Protein AF-A0AA35JG32-F1 (afdb_monomer)

Solvent-accessible surface area (backbone atoms only — not comparable to full-atom values): 4299 Å² total; per-residue (Å²): 140,48,72,42,82,62,47,74,79,54,57,68,56,53,42,56,40,37,29,80,88,64,72,70,29,66,39,71,47,65,38,55,43,78,46,62,37,35,35,95,91,39,72,89,41,78,43,92,74,51,76,65,58,41,54,54,32,48,43,69,67,57,57,66,58,65,86,66,87,122

Nearest PDB structures (foldseek):
  3aj7-assembly1_A  TM=9.692E-01  e=9.344E-06  Saccharomyces cerevisiae
  3axi-assembly1_A  TM=9.697E-01  e=1.223E-05  Saccharomyces cerevisiae
  1uok-assembly1_A  TM=8.899E-01  e=2.037E-03  Bacillus cereus
  5do8-assembly1_C  TM=8.996E-01  e=2.666E-03  Listeria monocytogenes EGD-e
  5brq-assembly4_D  TM=8.269E-01  e=1.172E-02  Bacillus licheniformis DSM 13 = ATCC 14580

Mean predicted aligned error: 3.54 Å

Radius of gyration: 13.74 Å; Cα contacts (8 Å, |Δi|>4): 85; chains: 1; bounding box: 32×16×42 Å

Foldseek 3Di:
DFEEEPEADALVVQCCQCPVVNVHGVAYDYCQLVQAQADPVGRPHGDDDDPVSNVVSVCRRPCSCVPVPD

pLDDT: mean 91.98, std 8.06, range [51.34, 98.56]

Structure (mmCIF, N/CA/C/O backbone):
data_AF-A0AA35JG32-F1
#
_entry.id   AF-A0AA35JG32-F1
#
loop_
_atom_site.group_PDB
_atom_site.id
_atom_site.type_symbol
_atom_site.label_atom_id
_atom_site.label_alt_id
_atom_site.label_comp_id
_atom_site.label_asym_id
_atom_site.label_entity_id
_atom_site.label_seq_id
_atom_site.pdbx_PDB_ins_code
_atom_site.Cartn_x
_atom_site.Cartn_y
_atom_site.Cartn_z
_atom_site.occupancy
_atom_site.B_iso_or_equiv
_atom_site.auth_seq_id
_atom_site.auth_comp_id
_atom_site.auth_asym_id
_atom_site.auth_atom_id
_atom_site.pdbx_PDB_model_num
ATOM 1 N N . MET A 1 1 ? -17.634 -7.392 7.706 1.00 79.38 1 MET A N 1
ATOM 2 C CA . MET A 1 1 ? -16.264 -7.384 7.167 1.00 79.38 1 MET A CA 1
ATOM 3 C C . MET A 1 1 ? -16.293 -6.715 5.806 1.00 79.38 1 MET A C 1
ATOM 5 O O . MET A 1 1 ? -16.854 -7.289 4.881 1.00 79.38 1 MET A O 1
ATOM 9 N N . THR A 1 2 ? -15.756 -5.502 5.716 1.00 93.94 2 THR A N 1
ATOM 10 C CA . THR A 1 2 ? -15.634 -4.691 4.497 1.00 93.94 2 THR A CA 1
ATOM 11 C C . THR A 1 2 ? -14.160 -4.413 4.209 1.00 93.94 2 THR A C 1
ATOM 13 O O . THR A 1 2 ? -13.361 -4.248 5.131 1.00 93.94 2 THR A O 1
ATOM 16 N N . VAL A 1 3 ? -13.789 -4.389 2.930 1.00 94.75 3 VAL A N 1
ATOM 17 C CA . VAL A 1 3 ? -12.439 -4.036 2.478 1.00 94.75 3 VAL A CA 1
ATOM 18 C C . VAL A 1 3 ? -12.552 -2.994 1.374 1.00 94.75 3 VAL A C 1
ATOM 20 O O . VAL A 1 3 ? -13.299 -3.199 0.418 1.00 94.75 3 VAL A O 1
ATOM 23 N N . GLY A 1 4 ? -11.863 -1.866 1.534 1.00 94.12 4 GLY A N 1
ATOM 24 C CA . GLY A 1 4 ? -11.824 -0.803 0.532 1.00 94.12 4 GLY A CA 1
ATOM 25 C C . GLY A 1 4 ? -10.577 -0.890 -0.338 1.00 94.12 4 GLY A C 1
ATOM 26 O O . GLY A 1 4 ? -9.477 -1.114 0.159 1.00 94.12 4 GLY A O 1
ATOM 27 N N . GLU A 1 5 ? -10.731 -0.682 -1.638 1.00 94.06 5 GLU A N 1
ATOM 28 C CA . GLU A 1 5 ? -9.618 -0.449 -2.557 1.00 94.06 5 GLU A CA 1
ATOM 29 C C . GLU A 1 5 ? -9.356 1.061 -2.620 1.00 94.06 5 GLU A C 1
ATOM 31 O O . GLU A 1 5 ? -10.151 1.798 -3.197 1.00 94.06 5 GLU A O 1
ATOM 36 N N . VAL A 1 6 ? -8.283 1.537 -1.979 1.00 89.81 6 VAL A N 1
ATOM 37 C CA . VAL A 1 6 ? -8.016 2.984 -1.809 1.00 89.81 6 VAL A CA 1
ATOM 38 C C . VAL A 1 6 ? -6.938 3.519 -2.751 1.00 89.81 6 VAL A C 1
ATOM 40 O O . VAL A 1 6 ? -6.659 4.714 -2.769 1.00 89.81 6 VAL A O 1
ATOM 43 N N . GLY A 1 7 ? -6.330 2.653 -3.565 1.00 90.19 7 GLY A N 1
ATOM 44 C CA . GLY A 1 7 ? -5.248 3.046 -4.458 1.00 90.19 7 GLY A CA 1
ATOM 45 C C . GLY A 1 7 ? -4.016 3.483 -3.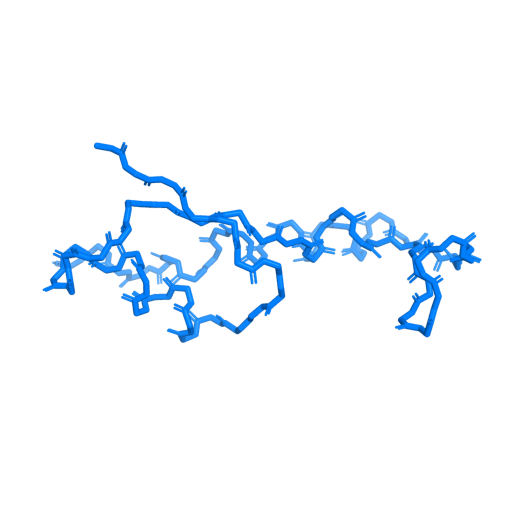666 1.00 90.19 7 GLY A C 1
ATOM 46 O O . GLY A 1 7 ? -3.347 2.650 -3.061 1.00 90.19 7 GLY A O 1
ATOM 47 N N . VAL A 1 8 ? -3.708 4.781 -3.675 1.00 86.25 8 VAL A N 1
ATOM 48 C CA . VAL A 1 8 ? -2.556 5.366 -2.971 1.00 86.25 8 VAL A CA 1
ATOM 49 C C . VAL A 1 8 ? -3.058 6.369 -1.937 1.00 86.25 8 VAL A C 1
ATOM 51 O O . VAL A 1 8 ? -3.848 7.247 -2.268 1.00 86.25 8 VAL A O 1
ATOM 54 N N . GLY A 1 9 ? -2.560 6.261 -0.707 1.00 87.31 9 GLY A N 1
ATOM 55 C CA . GLY A 1 9 ? -2.885 7.157 0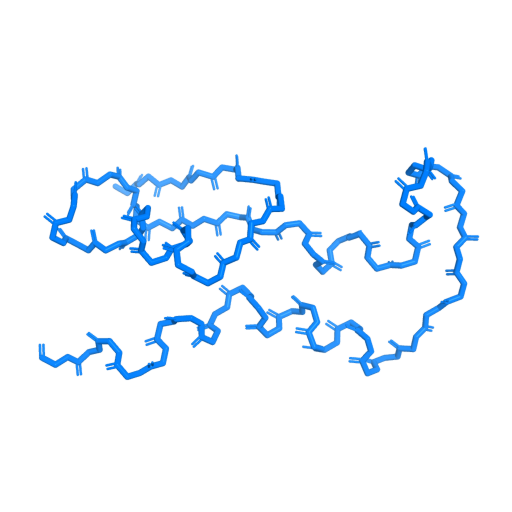.403 1.00 87.31 9 GLY A CA 1
ATOM 56 C C . GLY A 1 9 ? -1.750 7.221 1.422 1.00 87.31 9 GLY A C 1
ATOM 57 O O . GLY A 1 9 ? -0.736 6.529 1.276 1.00 87.31 9 GLY A O 1
ATOM 58 N N . GLY A 1 10 ? -1.906 8.081 2.425 1.00 88.88 10 GLY A N 1
ATOM 59 C CA . GLY A 1 10 ? -1.010 8.179 3.574 1.00 88.88 10 GLY A CA 1
ATOM 60 C C . GLY A 1 10 ? -1.487 7.358 4.774 1.00 88.88 10 GLY A C 1
ATOM 61 O O . GLY A 1 10 ? -2.600 6.838 4.798 1.00 88.88 10 GLY A O 1
ATOM 62 N N . GLU A 1 11 ? -0.648 7.277 5.810 1.00 90.31 11 GLU A N 1
ATOM 63 C CA . GLU A 1 11 ? -0.996 6.572 7.053 1.00 90.31 11 GLU A CA 1
ATOM 64 C C . GLU A 1 11 ? -2.264 7.121 7.717 1.00 90.31 11 GLU A C 1
ATOM 66 O O . GLU A 1 11 ? -3.066 6.342 8.227 1.00 90.31 11 GLU A O 1
ATOM 71 N N . ASP A 1 12 ? -2.451 8.444 7.707 1.00 90.50 12 ASP A N 1
ATOM 72 C CA . ASP A 1 12 ? -3.621 9.085 8.314 1.00 90.50 12 ASP A CA 1
ATOM 73 C C . ASP A 1 12 ? -4.912 8.713 7.576 1.00 90.50 12 ASP A C 1
ATOM 75 O O . ASP A 1 12 ? -5.916 8.424 8.227 1.00 90.50 12 ASP A O 1
ATOM 79 N N . ASP A 1 13 ? -4.873 8.620 6.241 1.00 90.81 13 ASP A N 1
ATOM 80 C CA . ASP A 1 13 ? -6.018 8.174 5.441 1.00 90.81 13 ASP A CA 1
ATOM 81 C C . ASP A 1 13 ? -6.402 6.741 5.827 1.00 90.81 13 ASP A C 1
ATOM 83 O O . ASP A 1 13 ? -7.563 6.446 6.108 1.00 90.81 13 ASP A O 1
ATOM 87 N N . PHE A 1 14 ? -5.414 5.842 5.902 1.00 93.00 14 PHE A N 1
ATOM 88 C CA . PHE A 1 14 ? -5.657 4.443 6.250 1.00 93.00 14 PHE A CA 1
ATOM 89 C C . PHE A 1 14 ? -6.204 4.297 7.669 1.00 93.00 14 PHE A C 1
ATOM 91 O O . PHE A 1 14 ? -7.157 3.550 7.871 1.00 93.00 14 PHE A O 1
ATOM 98 N N . LYS A 1 15 ? -5.668 5.054 8.635 1.00 91.69 15 LYS A N 1
ATOM 99 C CA . LYS A 1 15 ? -6.163 5.063 10.018 1.00 91.69 15 LYS A CA 1
ATOM 100 C C . LYS A 1 15 ? -7.603 5.545 10.107 1.00 91.69 15 LYS A C 1
ATOM 102 O O . LYS A 1 15 ? -8.383 4.912 10.810 1.00 91.69 15 LYS A O 1
ATOM 107 N N . VAL A 1 16 ? -7.962 6.631 9.421 1.00 91.94 16 VAL A N 1
ATOM 108 C CA . VAL A 1 16 ? -9.342 7.139 9.425 1.00 91.94 16 VAL A CA 1
ATOM 109 C C . VAL A 1 16 ? -10.286 6.092 8.836 1.00 91.94 16 VAL A C 1
ATOM 111 O O . VAL A 1 16 ? -11.257 5.726 9.492 1.00 91.94 16 VAL A O 1
ATOM 114 N N . TYR A 1 17 ? -9.941 5.509 7.684 1.00 92.56 17 TYR A N 1
ATOM 115 C CA . TYR A 1 17 ? -10.776 4.494 7.041 1.00 92.56 17 TYR A CA 1
ATOM 116 C C . TYR A 1 17 ? -10.934 3.206 7.852 1.00 92.56 17 TYR A C 1
ATOM 118 O O . TYR A 1 17 ? -12.008 2.609 7.825 1.00 92.56 17 TYR A O 1
ATOM 126 N N . THR A 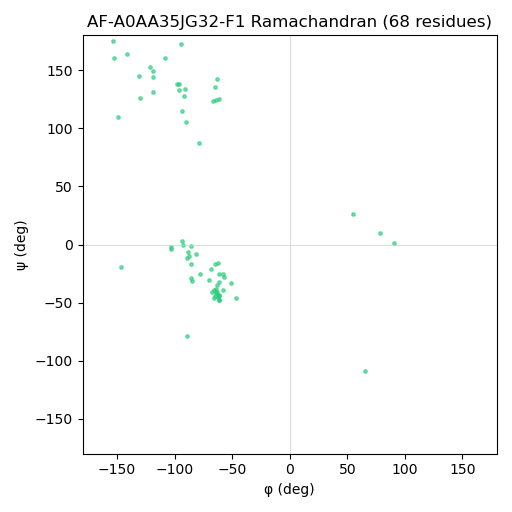1 18 ? -9.883 2.731 8.528 1.00 92.44 18 THR A N 1
ATOM 127 C CA . THR A 1 18 ? -9.909 1.418 9.201 1.00 92.44 18 THR A CA 1
ATOM 128 C C . THR A 1 18 ? -10.077 1.482 10.713 1.00 92.44 18 THR A C 1
ATOM 130 O O . THR A 1 18 ? -10.134 0.438 11.365 1.00 92.44 18 THR A O 1
ATOM 133 N N . SER A 1 19 ? -10.114 2.676 11.302 1.00 91.00 19 SER A N 1
ATOM 134 C CA . SER A 1 19 ? -10.357 2.833 12.732 1.00 91.00 19 SER A CA 1
ATOM 135 C C . SER A 1 19 ? -11.729 2.272 13.084 1.00 91.00 19 SER A C 1
ATOM 137 O O . SER A 1 19 ? -12.754 2.705 12.557 1.00 91.00 19 SER A O 1
ATOM 139 N N . ALA A 1 20 ? -11.766 1.349 14.047 1.00 88.94 20 ALA A N 1
ATOM 140 C CA . ALA A 1 20 ? -13.020 0.777 14.527 1.00 88.94 20 ALA A CA 1
ATOM 141 C C . ALA A 1 20 ? -13.987 1.844 15.076 1.00 88.94 20 ALA A C 1
ATOM 143 O O . ALA A 1 20 ? -15.195 1.637 15.048 1.00 88.94 20 ALA A O 1
ATOM 144 N N . LYS A 1 21 ? -13.462 2.988 15.545 1.00 90.19 21 LYS A N 1
ATOM 145 C CA . LYS A 1 21 ? -14.250 4.124 16.045 1.00 90.19 21 LYS A CA 1
ATOM 146 C C . LYS A 1 21 ? -15.006 4.867 14.939 1.00 90.19 21 LYS A C 1
ATOM 148 O O . LYS A 1 21 ? -16.049 5.443 15.223 1.00 90.19 21 LYS A O 1
ATOM 153 N N . GLU A 1 22 ? -14.465 4.895 13.725 1.00 90.44 22 GLU A N 1
ATOM 154 C CA . GLU A 1 22 ? -15.048 5.657 12.613 1.00 90.44 22 GLU A CA 1
ATOM 155 C C . GLU A 1 22 ? -16.107 4.840 11.846 1.00 90.44 22 GLU A C 1
ATOM 157 O O . GLU A 1 22 ? -16.865 5.397 11.063 1.00 90.44 22 GLU A O 1
ATOM 162 N N . GLU A 1 23 ? -16.219 3.530 12.117 1.00 91.75 23 GLU A N 1
ATOM 163 C CA . GLU A 1 23 ? -17.250 2.634 11.561 1.00 91.75 23 GLU A CA 1
ATOM 164 C C . GLU A 1 23 ? -17.322 2.612 10.013 1.00 91.75 23 GLU A C 1
ATOM 166 O O . GLU A 1 23 ? -18.358 2.278 9.436 1.00 91.75 23 GLU A O 1
ATOM 171 N N . GLU A 1 24 ? -16.212 2.913 9.325 1.00 92.62 24 GLU A N 1
ATOM 172 C CA . GLU A 1 24 ? -16.144 2.964 7.857 1.00 92.62 24 GLU A CA 1
ATOM 173 C C . GLU A 1 24 ? -15.779 1.604 7.223 1.00 92.62 24 GLU A C 1
ATOM 175 O O . GLU A 1 24 ? -16.637 0.874 6.711 1.00 92.62 24 GLU A O 1
ATOM 180 N N . LEU A 1 25 ? -14.493 1.238 7.237 1.00 93.44 25 LEU A N 1
ATOM 181 C CA . LEU A 1 25 ? -13.964 0.012 6.638 1.00 93.44 25 LEU A CA 1
ATOM 182 C C . LEU A 1 25 ? -13.266 -0.853 7.687 1.00 93.44 25 LEU A C 1
ATOM 184 O O . LEU A 1 25 ? -12.734 -0.363 8.674 1.00 93.44 25 LEU A O 1
ATOM 188 N N . ASN A 1 26 ? -13.231 -2.172 7.476 1.00 91.62 26 ASN A N 1
ATOM 189 C CA . ASN A 1 26 ? -12.430 -3.044 8.344 1.00 91.62 26 ASN A CA 1
ATOM 190 C C . ASN A 1 26 ? -10.973 -3.149 7.880 1.00 91.62 26 ASN A C 1
ATOM 192 O O . ASN A 1 26 ? -10.096 -3.416 8.694 1.00 91.62 26 ASN A O 1
ATOM 196 N N . MET A 1 27 ? -10.721 -3.005 6.577 1.00 92.00 27 MET A N 1
ATOM 197 C CA . MET A 1 27 ? -9.405 -3.163 5.954 1.00 92.00 27 MET A CA 1
ATOM 198 C C . MET A 1 27 ? -9.309 -2.310 4.686 1.00 92.00 27 MET A C 1
ATOM 200 O O . MET A 1 27 ? -10.329 -1.975 4.076 1.00 92.00 27 MET A O 1
ATOM 204 N N . VAL A 1 28 ? -8.083 -2.042 4.239 1.00 94.00 28 VAL A N 1
ATOM 205 C CA . VAL A 1 28 ? -7.806 -1.358 2.970 1.00 94.00 28 VAL A CA 1
ATOM 206 C C . VAL A 1 28 ? -6.769 -2.110 2.135 1.00 94.00 28 VAL A C 1
ATOM 208 O O . VAL A 1 28 ? -5.828 -2.691 2.673 1.00 94.00 28 VAL A O 1
ATOM 211 N N . PHE A 1 29 ? -6.920 -2.077 0.810 1.00 95.38 29 PHE A N 1
ATOM 212 C CA . PHE A 1 29 ? -5.858 -2.417 -0.134 1.00 95.38 29 PHE A CA 1
ATOM 213 C C . PHE A 1 29 ? -5.115 -1.148 -0.560 1.00 95.38 29 PHE A C 1
ATOM 215 O O . PHE A 1 29 ? -5.685 -0.288 -1.232 1.00 95.38 29 PHE A O 1
ATOM 222 N N . ASN A 1 30 ? -3.834 -1.064 -0.192 1.00 94.75 30 ASN A N 1
ATO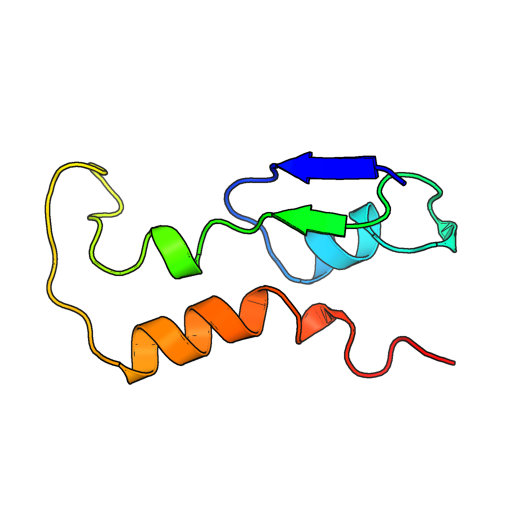M 223 C CA . ASN A 1 30 ? -2.893 -0.033 -0.634 1.00 94.75 30 ASN A CA 1
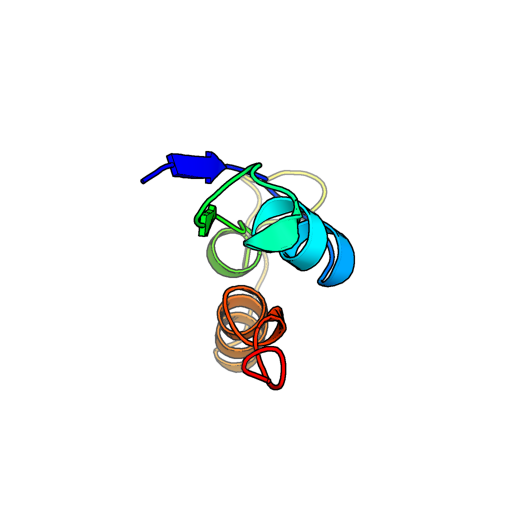ATOM 224 C C . ASN A 1 30 ? -2.067 -0.552 -1.821 1.00 94.75 30 ASN A C 1
ATOM 226 O O . ASN A 1 30 ? -1.524 -1.656 -1.779 1.00 94.75 30 ASN A O 1
ATOM 230 N N . PHE A 1 31 ? -1.947 0.250 -2.876 1.00 95.75 31 PHE A N 1
ATOM 231 C CA . PHE A 1 31 ? -1.312 -0.136 -4.133 1.00 95.75 31 PHE A CA 1
ATOM 232 C C . PHE A 1 31 ? 0.191 0.120 -4.180 1.00 95.75 31 PHE A C 1
ATOM 234 O O . PHE A 1 31 ? 0.854 -0.328 -5.114 1.00 95.75 31 PHE A O 1
ATOM 241 N N . LYS A 1 32 ? 0.766 0.770 -3.161 1.00 94.88 32 LYS A N 1
ATOM 242 C CA . LYS A 1 32 ? 2.198 1.103 -3.113 1.00 94.88 32 LYS A CA 1
ATOM 243 C C . LYS A 1 32 ? 3.096 -0.079 -3.497 1.00 94.88 32 LYS A C 1
ATOM 245 O O . LYS A 1 32 ? 4.006 0.082 -4.302 1.00 94.88 32 LYS A O 1
ATOM 250 N N . HIS A 1 33 ? 2.821 -1.269 -2.957 1.00 96.25 33 HIS A N 1
ATOM 251 C CA . HIS A 1 33 ? 3.646 -2.461 -3.173 1.00 96.25 33 HIS A CA 1
ATOM 252 C C . HIS A 1 33 ? 3.435 -3.136 -4.535 1.00 96.25 33 HIS A C 1
ATOM 254 O O . HIS A 1 33 ? 4.360 -3.784 -5.021 1.00 96.25 33 HIS A O 1
ATOM 260 N N . ILE A 1 34 ? 2.269 -2.973 -5.172 1.00 95.44 34 ILE A N 1
ATOM 261 C CA . ILE A 1 34 ? 2.025 -3.475 -6.537 1.00 95.44 34 ILE A CA 1
ATOM 262 C C . ILE A 1 34 ? 2.490 -2.494 -7.618 1.00 95.44 34 ILE A C 1
ATOM 264 O O . ILE A 1 34 ? 2.655 -2.904 -8.760 1.00 95.44 34 ILE A O 1
ATOM 268 N N . SER A 1 35 ? 2.723 -1.228 -7.260 1.00 96.06 35 SER A N 1
ATOM 269 C CA . SER A 1 35 ? 3.231 -0.198 -8.174 1.00 96.06 35 SER A CA 1
ATOM 270 C C . SER A 1 35 ? 4.747 -0.030 -8.152 1.00 96.06 35 SER A C 1
ATOM 272 O O . SER A 1 35 ? 5.300 0.813 -8.858 1.00 96.06 35 SER A O 1
ATOM 274 N N . VAL A 1 36 ? 5.458 -0.843 -7.372 1.00 97.19 36 VAL A N 1
ATOM 275 C CA . VAL A 1 36 ? 6.919 -0.849 -7.404 1.00 97.19 36 VAL A CA 1
ATOM 276 C C . VAL A 1 36 ? 7.393 -1.363 -8.764 1.00 97.19 36 VAL A C 1
ATOM 278 O O . VAL A 1 36 ? 7.060 -2.473 -9.169 1.00 97.19 36 VAL A O 1
ATOM 281 N N . GLY A 1 37 ? 8.201 -0.556 -9.451 1.00 97.38 37 GLY A N 1
ATOM 282 C CA . GLY A 1 37 ? 8.677 -0.862 -10.800 1.00 97.38 37 GLY A CA 1
ATOM 283 C C . GLY A 1 37 ? 7.776 -0.334 -11.919 1.00 97.38 37 GLY A C 1
ATOM 284 O O . GLY A 1 37 ? 8.105 -0.531 -13.085 1.00 97.38 37 GLY A O 1
ATOM 285 N N . GLU A 1 38 ? 6.688 0.365 -11.584 1.00 97.44 38 GLU A N 1
ATOM 286 C CA . GLU A 1 38 ? 5.853 1.116 -12.527 1.00 97.44 38 GLU A CA 1
ATOM 287 C C . GLU A 1 38 ? 6.274 2.598 -12.530 1.00 97.44 38 GLU A C 1
ATOM 289 O O . GLU A 1 38 ? 6.540 3.182 -11.475 1.00 97.44 38 GLU A O 1
ATOM 294 N N . SER A 1 39 ? 6.339 3.226 -13.706 1.00 95.94 39 SER A N 1
ATOM 295 C CA . SER A 1 39 ? 6.548 4.676 -13.819 1.00 95.94 39 SER A CA 1
ATOM 296 C C . SER A 1 39 ? 5.349 5.438 -13.229 1.00 95.94 39 SER A C 1
ATOM 298 O O . SER A 1 39 ? 4.204 5.097 -13.543 1.00 95.94 39 SER A O 1
ATOM 300 N N . PRO A 1 40 ? 5.566 6.502 -12.427 1.00 91.25 40 PRO A N 1
ATOM 301 C CA . PRO A 1 40 ? 4.477 7.337 -11.911 1.00 91.25 40 PRO A CA 1
ATOM 302 C C . PRO A 1 40 ? 3.664 8.044 -13.005 1.00 91.25 40 PRO A C 1
ATOM 304 O O . PRO A 1 40 ? 2.506 8.386 -12.781 1.00 91.25 40 PRO A O 1
ATOM 307 N N . GLU A 1 41 ? 4.265 8.281 -14.175 1.00 94.81 41 GLU A N 1
ATOM 308 C CA . GLU A 1 41 ? 3.617 8.960 -15.305 1.00 94.81 41 GLU A CA 1
ATOM 309 C C . GLU A 1 41 ? 2.806 7.987 -16.173 1.00 94.81 41 GLU A C 1
ATOM 311 O O . GLU A 1 41 ? 1.775 8.359 -16.738 1.00 94.81 41 GLU A O 1
ATOM 316 N N . LEU A 1 42 ? 3.251 6.728 -16.266 1.00 94.81 42 LEU A N 1
ATOM 317 C CA . LEU A 1 42 ? 2.625 5.701 -17.088 1.00 94.81 42 LEU A CA 1
ATOM 318 C C . LEU A 1 42 ? 2.814 4.307 -16.479 1.00 94.81 42 LEU A C 1
ATOM 320 O O . LEU A 1 42 ? 3.880 3.713 -16.573 1.00 94.81 42 LEU A O 1
ATOM 324 N N . LYS A 1 43 ? 1.728 3.716 -15.971 1.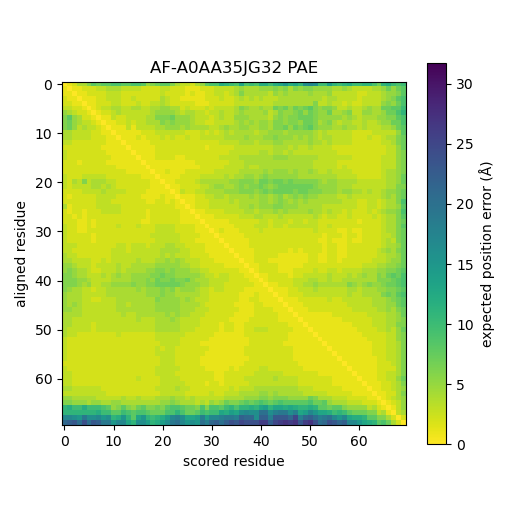00 92.88 43 LYS A N 1
ATOM 325 C CA . LYS A 1 43 ? 1.728 2.385 -15.327 1.00 92.88 43 LYS A CA 1
ATOM 326 C C . LYS A 1 43 ? 2.390 1.270 -16.155 1.00 92.88 43 LYS A C 1
ATOM 328 O O . LYS A 1 43 ? 2.967 0.343 -15.602 1.00 92.88 43 LYS A O 1
ATOM 333 N N . TYR A 1 44 ? 2.284 1.346 -17.482 1.00 96.62 44 TYR A N 1
ATOM 334 C CA . TYR A 1 44 ? 2.819 0.339 -18.407 1.00 96.62 44 TYR A CA 1
ATOM 335 C C . TYR A 1 44 ? 4.290 0.558 -18.784 1.00 96.62 44 TYR A C 1
ATOM 337 O O . TYR A 1 44 ? 4.851 -0.229 -19.545 1.00 96.62 44 TYR A O 1
ATOM 345 N N . GLU A 1 45 ? 4.912 1.620 -18.279 1.00 98.00 45 GLU A N 1
ATOM 346 C CA . GLU A 1 45 ? 6.345 1.846 -18.386 1.00 98.00 45 GLU A CA 1
ATOM 347 C C . GLU A 1 45 ? 7.048 1.262 -17.157 1.00 98.00 45 GLU A C 1
ATOM 349 O O . GLU A 1 45 ? 6.689 1.550 -16.014 1.00 98.00 45 GLU A O 1
ATOM 354 N N . LEU A 1 46 ? 8.059 0.427 -17.407 1.00 97.94 46 LEU A N 1
ATOM 355 C CA . LEU A 1 46 ? 8.812 -0.252 -16.360 1.00 97.94 46 LEU A CA 1
ATOM 356 C C . LEU A 1 46 ? 10.021 0.577 -15.932 1.00 97.94 46 LEU A C 1
ATOM 358 O O . LEU A 1 46 ? 10.819 0.997 -16.772 1.00 97.94 46 LEU A O 1
ATOM 362 N N . ILE A 1 47 ? 10.211 0.712 -14.622 1.00 97.94 47 ILE A N 1
ATOM 363 C CA . ILE A 1 47 ? 11.401 1.317 -14.018 1.00 97.94 47 ILE A CA 1
ATOM 364 C C . ILE A 1 47 ? 12.133 0.301 -13.124 1.00 97.94 47 ILE A C 1
ATOM 366 O O . ILE A 1 47 ? 11.501 -0.580 -12.536 1.00 97.94 47 ILE A O 1
ATOM 370 N N . PRO A 1 48 ? 13.470 0.380 -12.992 1.00 98.12 48 PRO A N 1
ATOM 371 C CA . PRO A 1 48 ? 14.199 -0.480 -12.067 1.00 98.12 48 PRO A CA 1
ATOM 372 C C . PRO A 1 48 ? 13.785 -0.228 -10.613 1.00 98.12 48 PRO A C 1
ATOM 374 O O . PRO A 1 48 ? 13.609 0.916 -10.200 1.00 98.12 48 PRO A O 1
ATOM 377 N N . PHE A 1 49 ? 13.717 -1.292 -9.817 1.00 98.31 49 PHE A N 1
ATOM 378 C CA . PHE A 1 49 ? 13.513 -1.215 -8.373 1.00 98.31 49 PHE A CA 1
ATOM 379 C C . PHE A 1 49 ? 14.358 -2.270 -7.655 1.00 98.31 49 PHE A C 1
ATOM 381 O O . PHE A 1 49 ? 14.844 -3.231 -8.257 1.00 98.31 49 PHE A O 1
ATOM 388 N N . THR A 1 50 ? 14.531 -2.106 -6.349 1.00 98.56 50 THR A N 1
ATOM 389 C CA . THR A 1 50 ? 15.259 -3.041 -5.493 1.00 98.56 50 THR A CA 1
ATOM 390 C C . THR A 1 50 ? 14.318 -3.816 -4.575 1.00 98.56 50 THR A C 1
ATOM 392 O O . THR A 1 50 ? 13.219 -3.380 -4.240 1.00 98.56 50 THR A O 1
ATOM 395 N N . SER A 1 51 ? 14.786 -4.949 -4.043 1.00 98.31 51 SER A N 1
ATOM 396 C CA . SER A 1 51 ? 14.038 -5.675 -3.003 1.00 98.31 51 SER A CA 1
ATOM 397 C C . SER A 1 51 ? 13.747 -4.808 -1.767 1.00 98.31 51 SER A C 1
ATOM 399 O O . SER A 1 51 ? 12.751 -5.036 -1.082 1.00 98.31 51 SER A O 1
ATOM 401 N N . LYS A 1 52 ? 14.592 -3.807 -1.478 1.00 98.38 52 LYS A N 1
ATOM 402 C CA . LYS A 1 52 ? 14.355 -2.857 -0.387 1.00 98.38 52 LYS A CA 1
ATOM 403 C C . LYS A 1 52 ? 13.113 -2.007 -0.662 1.00 98.38 52 LYS A C 1
ATOM 405 O O . LYS A 1 52 ? 12.294 -1.870 0.239 1.00 98.38 52 LYS A O 1
ATOM 410 N N . ASP A 1 53 ? 12.954 -1.511 -1.886 1.00 98.19 53 ASP A N 1
ATOM 411 C CA . ASP A 1 53 ? 11.814 -0.671 -2.276 1.00 98.19 53 ASP A CA 1
ATOM 412 C C . ASP A 1 53 ? 10.498 -1.437 -2.121 1.00 98.19 53 ASP A C 1
ATOM 414 O O . ASP A 1 53 ? 9.558 -0.941 -1.506 1.00 98.19 53 ASP A O 1
ATOM 418 N N . PHE A 1 54 ? 10.474 -2.701 -2.556 1.00 98.25 54 PHE A N 1
ATOM 419 C CA . PHE A 1 54 ? 9.313 -3.571 -2.367 1.00 98.25 54 PHE A CA 1
ATOM 420 C C . PHE A 1 54 ? 8.981 -3.816 -0.890 1.00 98.25 54 PHE A C 1
ATOM 422 O O . PHE A 1 54 ? 7.822 -3.724 -0.496 1.00 98.25 54 PHE A O 1
ATOM 429 N N . LYS A 1 55 ? 9.985 -4.090 -0.045 1.00 98.19 55 LYS A N 1
ATOM 430 C CA . LYS A 1 55 ? 9.768 -4.319 1.395 1.00 98.19 55 LYS A CA 1
ATOM 431 C C . LYS A 1 55 ? 9.214 -3.085 2.103 1.00 98.19 55 LYS A C 1
ATOM 433 O O . LYS A 1 55 ? 8.333 -3.230 2.943 1.00 98.19 55 LYS A O 1
ATOM 438 N N . LEU A 1 56 ? 9.721 -1.897 1.769 1.00 97.44 56 LEU A N 1
ATOM 439 C CA . LEU A 1 56 ? 9.224 -0.640 2.329 1.00 97.44 56 LEU A CA 1
ATOM 440 C C . LEU A 1 56 ? 7.784 -0.371 1.879 1.00 97.44 56 LEU A C 1
ATOM 442 O O . LEU A 1 56 ? 6.930 -0.103 2.715 1.00 97.44 56 LEU A O 1
ATOM 446 N N . ALA A 1 57 ? 7.495 -0.543 0.588 1.00 96.38 57 ALA A N 1
ATOM 447 C CA . ALA A 1 57 ? 6.149 -0.370 0.053 1.00 96.38 57 ALA A CA 1
ATOM 448 C C . ALA A 1 57 ? 5.139 -1.373 0.640 1.00 96.38 57 ALA A C 1
ATOM 450 O O . ALA A 1 57 ? 3.977 -1.037 0.859 1.00 96.38 57 ALA A O 1
ATOM 451 N N . LEU A 1 58 ? 5.574 -2.606 0.918 1.00 96.88 58 LEU A N 1
ATOM 452 C CA . LEU A 1 58 ? 4.747 -3.613 1.581 1.00 96.88 58 LEU A CA 1
ATOM 453 C C . LEU A 1 58 ? 4.447 -3.222 3.034 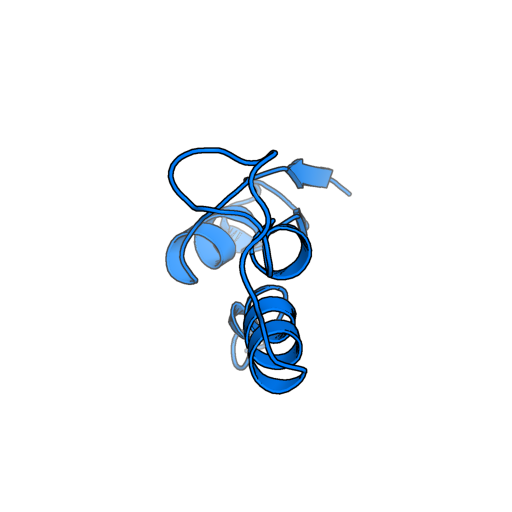1.00 96.88 58 LEU A C 1
ATOM 455 O O . LEU A 1 58 ? 3.316 -3.383 3.487 1.00 96.88 58 LEU A O 1
ATOM 459 N N . ALA A 1 59 ? 5.440 -2.679 3.744 1.00 96.12 59 ALA A N 1
ATOM 460 C CA . ALA A 1 59 ? 5.301 -2.260 5.136 1.0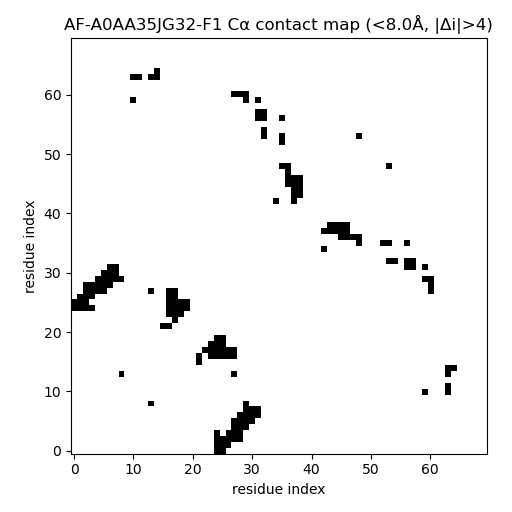0 96.12 59 ALA A CA 1
ATOM 461 C C . ALA A 1 59 ? 4.243 -1.163 5.333 1.00 96.12 59 ALA A C 1
ATOM 463 O O . ALA A 1 59 ? 3.523 -1.175 6.329 1.00 96.12 59 ALA A O 1
ATOM 464 N N . GLU A 1 60 ? 4.055 -0.284 4.346 1.00 94.31 60 GLU A N 1
ATOM 465 C CA . GLU A 1 60 ? 2.994 0.734 4.364 1.00 94.31 60 GLU A CA 1
ATOM 466 C C . GLU A 1 60 ? 1.572 0.151 4.402 1.00 94.31 60 GLU A C 1
ATOM 468 O O . GLU A 1 60 ? 0.628 0.865 4.722 1.00 94.31 60 GLU A O 1
ATOM 473 N N . SER A 1 61 ? 1.387 -1.136 4.093 1.00 93.62 61 SER A N 1
ATOM 474 C CA . SER A 1 61 ? 0.068 -1.782 4.173 1.00 93.62 61 SER A CA 1
ATOM 475 C C . SER A 1 61 ? -0.306 -2.226 5.592 1.00 93.62 61 SER A C 1
ATOM 477 O O . SER A 1 61 ? -1.431 -2.670 5.795 1.00 93.62 61 SER A O 1
ATOM 479 N N . PHE A 1 62 ? 0.613 -2.151 6.563 1.00 92.88 62 PHE A N 1
ATOM 480 C CA . PHE A 1 62 ? 0.349 -2.631 7.925 1.00 92.88 62 PHE A CA 1
ATOM 481 C C . PHE A 1 62 ? 1.036 -1.849 9.048 1.00 92.88 62 PHE A C 1
ATOM 483 O O . PHE A 1 62 ? 0.596 -1.948 10.184 1.00 92.88 62 PHE A O 1
ATOM 490 N N . LEU A 1 63 ? 2.092 -1.068 8.807 1.00 94.19 63 LEU A N 1
ATOM 491 C CA . LEU A 1 63 ? 2.743 -0.334 9.903 1.00 94.19 63 LEU A CA 1
ATOM 492 C C . LEU A 1 63 ? 1.870 0.791 10.475 1.00 94.19 63 LEU A C 1
ATOM 494 O O . LEU A 1 63 ? 2.042 1.164 11.628 1.00 94.19 63 LEU A O 1
ATOM 498 N N . PHE A 1 64 ? 0.881 1.285 9.725 1.00 90.50 64 PHE A N 1
ATOM 499 C CA . PHE A 1 64 ? -0.008 2.345 10.204 1.00 90.50 64 PHE A CA 1
ATOM 500 C C . PHE A 1 64 ? -0.894 1.918 11.393 1.00 90.50 64 PHE A C 1
ATOM 502 O O . PHE A 1 64 ? -1.421 2.786 12.082 1.00 90.50 64 PHE A O 1
ATOM 509 N N . ILE A 1 65 ? -1.054 0.614 11.657 1.00 86.94 65 ILE A N 1
ATOM 510 C CA . ILE A 1 65 ? -1.758 0.102 12.850 1.00 86.94 65 ILE A CA 1
ATOM 511 C C 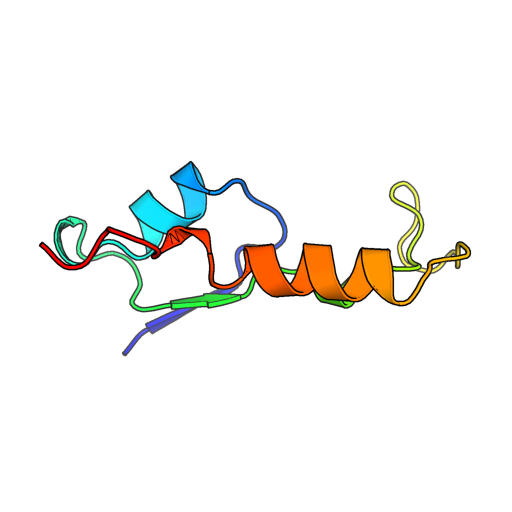. ILE A 1 65 ? -0.817 -0.166 14.038 1.00 86.94 65 ILE A C 1
ATOM 513 O O . ILE A 1 65 ? -1.251 -0.608 15.100 1.00 86.94 65 ILE A O 1
ATOM 517 N N . GLU A 1 66 ? 0.491 0.066 13.895 1.00 85.44 66 GLU A N 1
ATOM 518 C CA . GLU A 1 66 ? 1.424 -0.109 15.006 1.00 85.44 66 GLU A CA 1
ATOM 519 C C . GLU A 1 66 ? 1.102 0.889 16.131 1.00 85.44 66 GLU A C 1
ATOM 521 O O . GLU A 1 66 ? 1.036 2.100 15.923 1.00 85.44 66 GLU A O 1
ATOM 526 N N . GLY A 1 67 ? 0.876 0.375 17.343 1.00 77.62 67 GLY A N 1
ATOM 527 C CA . GLY A 1 67 ? 0.550 1.194 18.514 1.00 77.62 67 GLY A CA 1
ATOM 528 C C . GLY A 1 67 ? -0.899 1.690 18.587 1.00 77.62 67 GLY A C 1
ATOM 529 O O . GLY A 1 67 ? -1.190 2.512 19.454 1.00 77.62 67 GLY A O 1
ATOM 530 N N . THR A 1 68 ? -1.807 1.209 17.726 1.00 72.12 68 THR A N 1
ATOM 531 C CA . THR A 1 68 ? -3.238 1.567 17.793 1.00 72.12 68 THR A CA 1
ATOM 532 C C . THR A 1 68 ? -4.078 0.641 18.682 1.00 72.12 68 THR A C 1
ATOM 534 O O . THR A 1 68 ? -5.206 0.999 19.008 1.00 72.12 68 THR A O 1
ATOM 537 N N . ASP A 1 69 ? -3.540 -0.506 19.117 1.00 57.62 69 ASP A N 1
ATOM 538 C CA . ASP A 1 69 ? -4.159 -1.378 20.129 1.00 57.62 69 ASP A CA 1
ATOM 539 C C . ASP A 1 69 ? -3.907 -0.806 21.538 1.00 57.62 69 ASP A C 1
ATOM 541 O O . ASP A 1 69 ? -2.915 -1.142 22.193 1.00 57.62 69 ASP A O 1
ATOM 545 N N . CYS A 1 70 ? -4.785 0.091 21.995 1.00 51.34 70 CYS A N 1
ATOM 546 C CA . CYS A 1 70 ? -4.818 0.608 23.368 1.00 51.34 70 CYS A CA 1
ATOM 547 C C . CYS A 1 70 ? -6.208 0.478 23.997 1.00 51.34 70 CYS A C 1
ATOM 549 O O . CYS A 1 70 ? -7.216 0.647 23.275 1.00 51.34 70 CYS A O 1
#

InterPro domains:
  IPR006047 Glycosyl hydrolase family 13, catalytic domain [PF00128] (1-66)

Organism: Saccharomyces kudriavzevii (strain ATCC MYA-4449 / AS 2.2408 / CBS 8840 / NBRC 1802 / NCYC 2889) (NCBI:txid226230)

Sequence (70 aa):
MTVGEVGVGGEDDFKVYTSAKEEELNMVFNFKHISVGESPELKYELIPFTSKDFKLALAESFLFIEGTDC

Secondary structure (DSSP, 8-state):
--EEEEES--HHHHHHHH-TTTTS-SEEEE-TTTSTTB-SS-TTSB----HHHHHHHHHTTTGGGTT---